Protein AF-A0A1I0CBM6-F1 (afdb_monomer)

Structure (mmCIF, N/CA/C/O backbone):
data_AF-A0A1I0CBM6-F1
#
_entry.id   AF-A0A1I0CBM6-F1
#
loop_
_atom_site.group_PDB
_atom_site.id
_atom_site.type_symbol
_atom_site.label_atom_id
_atom_site.label_alt_id
_atom_site.label_comp_id
_atom_site.label_asym_id
_atom_site.label_entity_id
_atom_site.label_seq_id
_atom_site.pdbx_PDB_ins_code
_atom_site.Cartn_x
_atom_site.Cartn_y
_atom_site.Cartn_z
_atom_site.occupancy
_atom_site.B_iso_or_equiv
_atom_site.auth_seq_id
_atom_site.auth_comp_id
_atom_site.auth_asym_id
_atom_site.auth_atom_id
_atom_site.pdbx_PDB_model_num
ATOM 1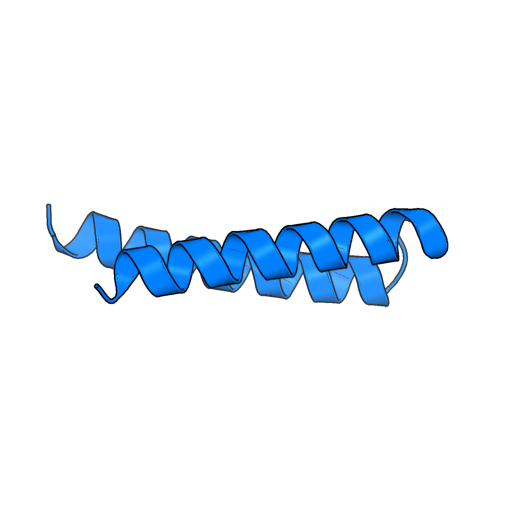 N N . MET A 1 1 ? -19.297 4.918 9.604 1.00 57.19 1 MET A N 1
ATOM 2 C CA . MET A 1 1 ? -18.965 6.115 8.787 1.00 57.19 1 MET A CA 1
ATOM 3 C C . MET A 1 1 ? -17.466 6.400 8.613 1.00 57.19 1 MET A C 1
ATOM 5 O O . MET A 1 1 ? -17.016 6.401 7.474 1.00 57.19 1 MET A O 1
ATOM 9 N N . GLN A 1 2 ? -16.657 6.636 9.663 1.00 69.31 2 GLN A N 1
ATOM 10 C CA . GLN A 1 2 ? -15.226 6.974 9.466 1.00 69.31 2 GLN A CA 1
ATOM 11 C C . GLN A 1 2 ? -14.389 5.813 8.893 1.00 69.31 2 GLN A C 1
ATOM 13 O O . GLN A 1 2 ? -13.598 6.021 7.974 1.00 69.31 2 GLN A O 1
ATOM 18 N N . LYS A 1 3 ? -14.620 4.579 9.360 1.00 73.75 3 LYS A 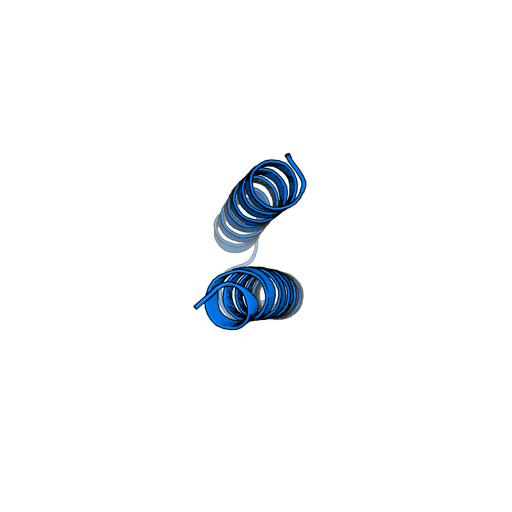N 1
ATOM 19 C CA . LYS A 1 3 ? -13.937 3.371 8.862 1.00 73.75 3 LYS A CA 1
ATOM 20 C C . LYS A 1 3 ? -14.222 3.064 7.394 1.00 73.75 3 LYS A C 1
ATOM 22 O O . LYS A 1 3 ? -13.300 2.768 6.647 1.00 73.75 3 LYS A O 1
ATOM 27 N N . GLU A 1 4 ? -15.477 3.157 6.964 1.00 82.62 4 GLU A N 1
ATOM 28 C CA . GLU A 1 4 ? -15.869 2.866 5.577 1.00 82.62 4 GLU A CA 1
ATOM 29 C C . GLU A 1 4 ? -15.263 3.866 4.588 1.00 82.62 4 GLU A C 1
ATOM 31 O O . GLU A 1 4 ? -14.809 3.482 3.512 1.00 82.62 4 GLU A O 1
ATOM 36 N N . ASN A 1 5 ? -15.188 5.145 4.972 1.00 85.88 5 ASN A N 1
ATOM 37 C CA . ASN A 1 5 ? -14.513 6.167 4.174 1.00 85.88 5 ASN A CA 1
ATOM 38 C C . ASN A 1 5 ? -13.005 5.912 4.075 1.00 85.88 5 ASN A C 1
ATOM 40 O O . ASN A 1 5 ? -12.413 6.111 3.013 1.00 85.88 5 ASN A O 1
ATOM 44 N N . LEU A 1 6 ? -12.387 5.437 5.159 1.00 85.44 6 LEU A N 1
ATOM 45 C CA . LEU A 1 6 ? -10.976 5.073 5.156 1.00 85.44 6 LEU A CA 1
ATOM 46 C C . LEU A 1 6 ? -10.719 3.835 4.282 1.00 85.44 6 LEU A C 1
ATOM 48 O O . LEU A 1 6 ? -9.793 3.841 3.477 1.00 85.44 6 LEU A O 1
ATOM 52 N N . LEU A 1 7 ? -11.591 2.825 4.354 1.00 87.88 7 LEU A N 1
ATOM 53 C CA . LEU A 1 7 ? -11.521 1.626 3.517 1.00 87.88 7 LEU A CA 1
ATOM 54 C C . LEU A 1 7 ? -11.666 1.964 2.024 1.00 87.88 7 LEU A C 1
ATOM 56 O O . LEU A 1 7 ? -10.899 1.475 1.195 1.00 87.88 7 LEU A O 1
ATOM 60 N N . LYS A 1 8 ? -12.601 2.859 1.674 1.00 90.88 8 LYS A N 1
ATOM 61 C CA . LYS A 1 8 ? -12.743 3.375 0.303 1.00 90.88 8 LYS A CA 1
ATOM 62 C C . LYS A 1 8 ? -11.473 4.080 -0.173 1.00 90.88 8 LYS A C 1
ATOM 64 O O . LYS A 1 8 ? -11.019 3.804 -1.280 1.00 90.88 8 LYS A O 1
ATOM 69 N N . LYS A 1 9 ? -10.866 4.931 0.664 1.00 89.88 9 LYS A N 1
ATOM 70 C CA . LYS A 1 9 ? -9.588 5.592 0.343 1.00 89.88 9 LYS A CA 1
ATOM 71 C C . LYS A 1 9 ? -8.449 4.595 0.132 1.00 89.88 9 LY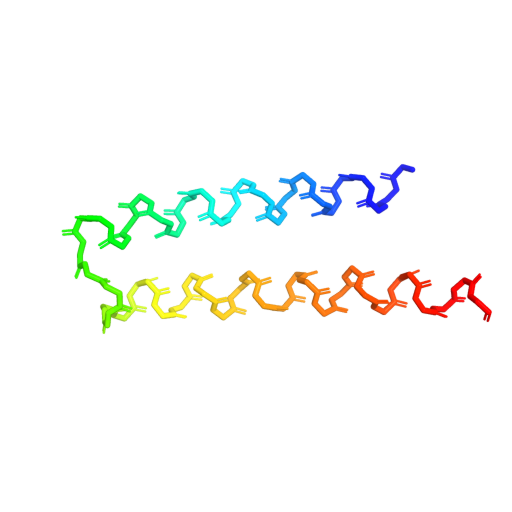S A C 1
ATOM 73 O O . LYS A 1 9 ? -7.690 4.757 -0.820 1.00 89.88 9 LYS A O 1
ATOM 78 N N . ILE A 1 10 ? -8.345 3.567 0.977 1.00 91.44 10 ILE A N 1
ATOM 79 C CA . ILE A 1 10 ? -7.344 2.497 0.830 1.00 91.44 10 ILE A CA 1
ATOM 80 C C . ILE A 1 10 ? -7.509 1.810 -0.525 1.00 91.44 10 ILE A C 1
ATOM 82 O O . ILE A 1 10 ? -6.538 1.690 -1.269 1.00 91.44 10 ILE A O 1
ATOM 86 N N . ASN A 1 11 ? -8.735 1.417 -0.879 1.00 93.06 11 ASN A N 1
ATOM 87 C CA . ASN A 1 11 ? -9.005 0.736 -2.145 1.00 93.06 11 ASN A CA 1
ATOM 88 C C . ASN A 1 11 ? -8.686 1.617 -3.357 1.00 93.06 11 ASN A C 1
ATOM 90 O O . ASN A 1 11 ? -7.949 1.183 -4.239 1.00 93.06 11 ASN A O 1
ATOM 94 N N . GLN A 1 12 ? -9.137 2.875 -3.363 1.00 92.88 12 GLN A N 1
ATOM 95 C CA . GLN A 1 12 ? -8.828 3.816 -4.446 1.00 92.88 12 GLN A CA 1
ATOM 96 C C . GLN A 1 12 ? -7.319 4.015 -4.623 1.00 92.88 12 GLN A C 1
ATOM 98 O O . GLN A 1 12 ? -6.807 4.001 -5.744 1.00 92.88 12 GLN A O 1
ATOM 103 N N . LYS A 1 13 ? -6.584 4.173 -3.516 1.00 91.44 13 LYS A N 1
ATOM 104 C CA . LYS A 1 13 ? -5.138 4.396 -3.570 1.00 91.44 13 LYS A CA 1
ATOM 105 C C . LYS A 1 13 ? -4.379 3.142 -3.998 1.00 91.44 13 LYS A C 1
ATOM 107 O O . LYS A 1 13 ? -3.426 3.236 -4.767 1.00 91.44 13 LYS A O 1
ATOM 112 N N . ARG A 1 14 ? -4.856 1.962 -3.597 1.00 92.81 14 ARG A N 1
ATOM 113 C CA . ARG A 1 14 ? -4.332 0.671 -4.056 1.00 92.81 14 ARG A CA 1
ATOM 114 C C . ARG A 1 14 ? -4.546 0.469 -5.555 1.00 92.81 14 ARG A C 1
ATOM 116 O O . ARG A 1 14 ? -3.624 0.041 -6.242 1.00 92.81 14 ARG A O 1
ATOM 123 N N . GLU A 1 15 ? -5.716 0.817 -6.084 1.00 93.94 15 GLU A N 1
ATOM 124 C CA . GLU A 1 15 ? -5.964 0.776 -7.529 1.00 93.94 15 GLU A CA 1
ATOM 125 C C . GLU A 1 15 ? -5.043 1.728 -8.297 1.00 93.94 15 GLU A C 1
ATOM 127 O O . GLU A 1 15 ? -4.500 1.3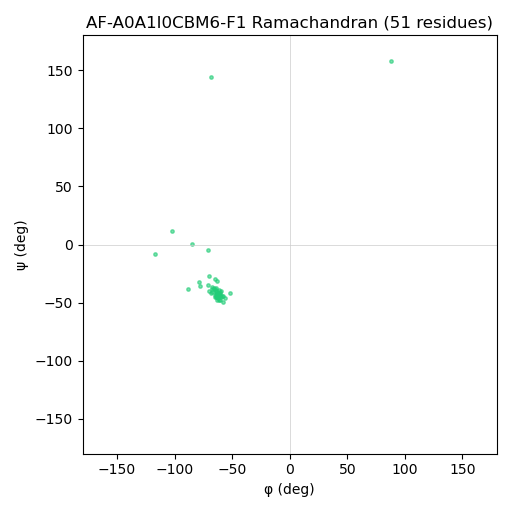57 -9.338 1.00 93.94 15 GLU A O 1
ATOM 132 N N . MET A 1 16 ? -4.825 2.937 -7.775 1.00 90.31 16 MET A N 1
ATOM 133 C CA . MET A 1 16 ? -3.899 3.897 -8.373 1.00 90.31 16 MET A CA 1
ATOM 134 C C . MET A 1 16 ? -2.459 3.371 -8.362 1.00 90.31 16 MET A C 1
ATOM 136 O O . MET A 1 16 ? -1.800 3.400 -9.398 1.00 90.31 16 MET A O 1
ATOM 140 N N . MET A 1 17 ? -2.004 2.803 -7.241 1.00 91.44 17 MET A N 1
ATOM 141 C CA . MET A 1 17 ? -0.698 2.148 -7.135 1.00 91.44 17 MET A CA 1
ATOM 142 C C . MET A 1 17 ? -0.549 1.031 -8.172 1.00 91.44 17 MET A C 1
ATOM 144 O O . MET A 1 17 ? 0.464 0.976 -8.858 1.00 91.44 17 MET A O 1
ATOM 148 N N . LEU A 1 18 ? -1.555 0.164 -8.333 1.00 91.50 18 LEU A N 1
ATOM 149 C CA . LEU A 1 18 ? -1.518 -0.921 -9.318 1.00 91.50 18 LEU A CA 1
ATOM 150 C C . LEU A 1 18 ? -1.470 -0.396 -10.758 1.00 91.50 18 LEU A C 1
ATOM 152 O O . LEU A 1 18 ? -0.769 -0.969 -11.590 1.00 91.50 18 LEU A O 1
ATOM 156 N N . LYS A 1 19 ? -2.178 0.697 -11.067 1.00 91.69 19 LYS A N 1
ATOM 157 C CA . LYS A 1 19 ? -2.089 1.359 -12.379 1.00 91.69 19 LYS A CA 1
ATOM 158 C C . LYS A 1 19 ? -0.687 1.924 -12.617 1.00 91.69 19 LYS A C 1
ATOM 160 O O . LYS A 1 19 ? -0.109 1.672 -13.669 1.00 91.69 19 LYS A O 1
ATOM 165 N N . THR A 1 20 ? -0.107 2.602 -11.629 1.00 87.56 20 THR A N 1
ATOM 166 C CA . THR A 1 20 ? 1.266 3.124 -11.701 1.00 87.56 20 THR A CA 1
ATOM 167 C C . THR A 1 20 ? 2.296 2.001 -11.816 1.00 87.56 20 THR A C 1
ATOM 169 O O . THR A 1 20 ? 3.218 2.102 -12.623 1.00 87.56 20 THR A O 1
ATOM 172 N N . ALA A 1 21 ? 2.110 0.895 -11.094 1.00 91.00 21 ALA A N 1
ATOM 173 C CA . ALA A 1 21 ? 2.969 -0.284 -11.153 1.00 91.00 21 ALA A CA 1
ATOM 174 C C . ALA A 1 21 ? 2.928 -0.956 -12.528 1.00 91.00 21 ALA A C 1
ATOM 176 O O . ALA A 1 21 ? 3.964 -1.372 -13.037 1.00 91.00 21 ALA A O 1
ATOM 177 N N . LYS A 1 22 ? 1.749 -1.020 -13.162 1.00 92.25 22 LYS A N 1
ATOM 178 C CA . LYS A 1 22 ? 1.607 -1.522 -14.537 1.00 92.25 22 LYS A CA 1
ATOM 179 C C . LYS A 1 22 ? 2.353 -0.663 -15.560 1.00 92.25 22 LYS A C 1
ATOM 181 O O . LYS A 1 22 ? 2.807 -1.201 -16.560 1.00 92.25 22 LYS A O 1
ATOM 186 N N . LEU A 1 23 ? 2.471 0.644 -15.318 1.00 90.00 23 LEU A N 1
ATOM 187 C CA . LEU A 1 23 ? 3.13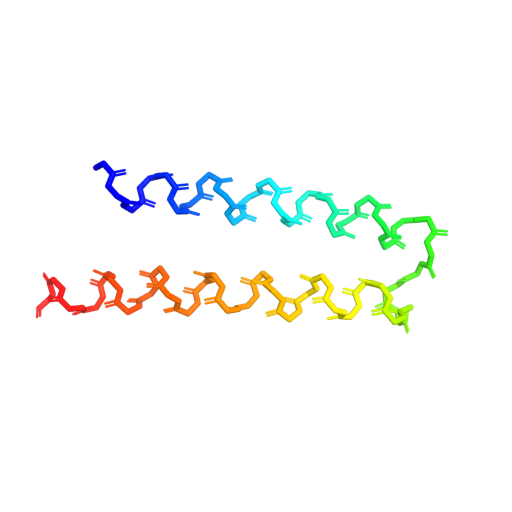5 1.580 -16.232 1.00 90.00 23 LEU A CA 1
ATOM 188 C C . LEU A 1 23 ? 4.642 1.710 -15.977 1.00 90.00 23 LEU A C 1
ATOM 190 O O . LEU A 1 23 ? 5.414 1.844 -16.918 1.00 90.00 23 LEU A O 1
ATOM 194 N N . THR A 1 24 ? 5.058 1.699 -14.711 1.00 88.75 24 THR A N 1
ATOM 195 C CA . THR A 1 24 ? 6.425 2.064 -14.293 1.00 88.75 24 THR A CA 1
ATOM 196 C C . THR A 1 24 ? 7.192 0.915 -13.636 1.00 88.75 24 THR A C 1
ATOM 198 O O . THR A 1 24 ? 8.390 1.037 -13.396 1.00 88.75 24 THR A O 1
ATOM 201 N N . GLY A 1 25 ? 6.524 -0.205 -13.353 1.00 89.81 25 GLY A N 1
ATOM 202 C CA . GLY A 1 25 ? 7.060 -1.333 -12.597 1.00 89.81 25 GLY A CA 1
ATOM 203 C C . GLY A 1 25 ? 6.853 -1.199 -11.085 1.00 89.81 25 GLY A C 1
ATOM 204 O O . GLY A 1 25 ? 6.692 -0.104 -10.541 1.00 89.81 25 GLY A O 1
ATOM 205 N N . PHE A 1 26 ? 6.879 -2.335 -10.380 1.00 84.56 26 PHE A N 1
ATOM 206 C CA . PHE A 1 26 ? 6.721 -2.377 -8.919 1.00 84.56 26 PHE A CA 1
ATOM 207 C C . PHE A 1 26 ? 7.918 -1.804 -8.151 1.00 84.56 26 PHE A C 1
ATOM 209 O O . PHE A 1 26 ? 7.746 -1.284 -7.054 1.00 84.56 26 PHE A O 1
ATOM 216 N N . GLY A 1 27 ? 9.114 -1.862 -8.739 1.00 86.81 27 GLY A N 1
ATOM 217 C CA . GLY A 1 27 ? 10.335 -1.299 -8.159 1.00 86.81 27 GLY A CA 1
ATOM 218 C C . GLY A 1 27 ? 10.537 0.189 -8.445 1.00 86.81 27 GLY A C 1
ATOM 219 O O . GLY A 1 27 ? 11.555 0.748 -8.043 1.00 86.81 27 GLY A O 1
ATOM 220 N N . SER A 1 28 ? 9.613 0.840 -9.160 1.00 90.50 28 SER A N 1
ATOM 221 C CA . SER A 1 28 ? 9.734 2.271 -9.426 1.00 90.50 28 SER A CA 1
ATOM 222 C C . SER A 1 28 ? 9.547 3.057 -8.133 1.00 90.50 28 SER A C 1
ATOM 224 O O . SER A 1 28 ? 8.714 2.712 -7.292 1.00 90.50 28 SER A O 1
ATOM 226 N N . LYS A 1 29 ? 10.295 4.154 -7.983 1.00 90.62 29 LYS A N 1
ATOM 227 C CA . LYS A 1 29 ? 10.177 5.037 -6.817 1.00 90.62 29 LYS A CA 1
ATOM 228 C C . LYS A 1 29 ? 8.719 5.461 -6.579 1.00 90.62 29 LYS A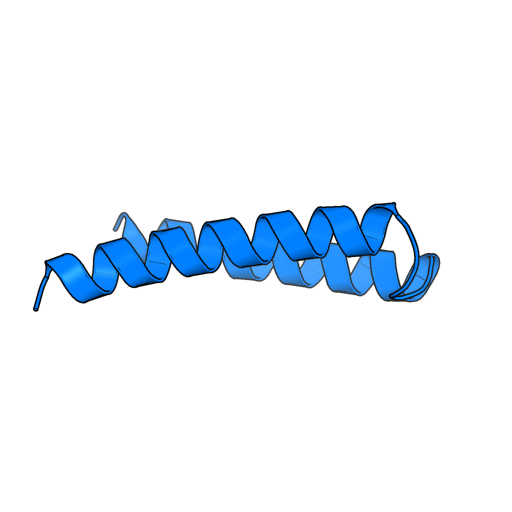 C 1
ATOM 230 O O . LYS A 1 29 ? 8.240 5.387 -5.456 1.00 90.62 29 LYS A O 1
ATOM 235 N N . HIS A 1 30 ? 7.990 5.783 -7.648 1.00 86.19 30 HIS A N 1
ATOM 236 C CA . HIS A 1 30 ? 6.580 6.172 -7.583 1.00 86.19 30 HIS A CA 1
ATOM 237 C C . HIS A 1 30 ? 5.659 5.057 -7.069 1.00 86.19 30 HIS A C 1
ATOM 239 O O . HIS A 1 30 ? 4.747 5.328 -6.283 1.00 86.19 30 HIS A O 1
ATOM 245 N N . THR A 1 31 ? 5.886 3.808 -7.486 1.00 90.38 31 THR A N 1
ATOM 246 C CA . THR A 1 31 ? 5.116 2.665 -6.983 1.00 90.38 31 THR A CA 1
ATOM 247 C C . THR A 1 31 ? 5.463 2.361 -5.527 1.00 90.38 31 THR A C 1
ATOM 249 O O . THR A 1 31 ? 4.559 2.100 -4.738 1.00 90.38 31 THR A O 1
ATOM 252 N N . LEU A 1 32 ? 6.741 2.454 -5.146 1.00 91.12 32 LEU A N 1
ATOM 253 C CA . LEU A 1 32 ? 7.190 2.249 -3.765 1.00 91.12 32 LEU A CA 1
ATOM 254 C C . LEU A 1 32 ? 6.638 3.320 -2.814 1.00 91.12 32 LEU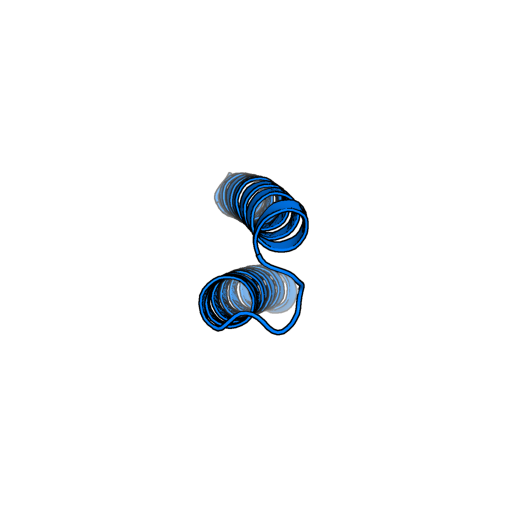 A C 1
ATOM 256 O O . LEU A 1 32 ? 6.155 2.991 -1.731 1.00 91.12 32 LEU A O 1
ATOM 260 N N . GLU A 1 33 ? 6.649 4.590 -3.226 1.00 91.44 33 GLU A N 1
ATOM 261 C CA . GLU A 1 33 ? 6.037 5.685 -2.466 1.00 91.44 33 GLU A CA 1
ATOM 262 C C . GLU A 1 33 ? 4.526 5.468 -2.320 1.00 91.44 33 GLU A C 1
ATOM 264 O O . GLU A 1 33 ? 4.004 5.518 -1.207 1.00 91.44 33 GLU A O 1
ATOM 269 N N . SER A 1 34 ? 3.844 5.103 -3.412 1.00 88.69 34 SER A N 1
ATOM 270 C CA . SER A 1 34 ? 2.410 4.786 -3.381 1.00 88.69 34 SER A CA 1
ATOM 271 C C . SER A 1 34 ? 2.095 3.589 -2.473 1.00 88.69 34 SER A C 1
ATOM 273 O O . SER A 1 34 ? 1.100 3.621 -1.750 1.00 88.69 34 SER A O 1
ATOM 275 N N . SER A 1 35 ? 2.942 2.552 -2.464 1.00 90.19 35 SER A N 1
ATOM 276 C CA . SER A 1 35 ? 2.806 1.396 -1.564 1.00 90.19 35 SER A CA 1
ATOM 277 C C . SER A 1 35 ? 2.891 1.826 -0.108 1.00 90.19 35 SER A C 1
ATOM 279 O O . SER A 1 35 ? 2.011 1.496 0.682 1.00 90.19 35 SER A O 1
ATOM 281 N N . ARG A 1 36 ? 3.890 2.646 0.233 1.00 92.81 36 ARG A N 1
ATOM 282 C CA . ARG A 1 36 ? 4.081 3.140 1.599 1.00 92.81 36 ARG A CA 1
ATOM 283 C C . ARG A 1 36 ? 2.872 3.925 2.101 1.00 92.81 36 ARG A C 1
ATOM 285 O O . ARG A 1 36 ? 2.483 3.794 3.258 1.00 92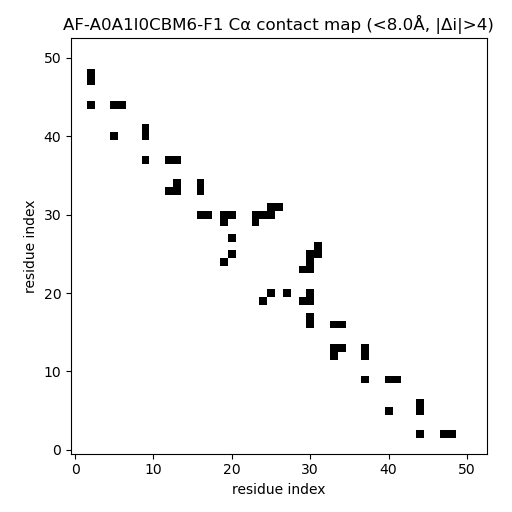.81 36 ARG A O 1
ATOM 292 N N . GLU A 1 37 ? 2.265 4.735 1.241 1.00 91.44 37 GLU A N 1
ATOM 293 C CA . GLU A 1 37 ? 1.058 5.481 1.590 1.00 91.44 37 GLU A CA 1
ATOM 294 C C . GLU A 1 37 ? -0.161 4.572 1.802 1.00 91.44 37 GLU A C 1
ATOM 296 O O . GLU A 1 37 ? -0.976 4.840 2.686 1.00 91.44 37 GLU A O 1
ATOM 301 N N . VAL A 1 38 ? -0.291 3.493 1.021 1.00 92.69 38 VAL A N 1
ATOM 302 C CA . VAL A 1 38 ? -1.340 2.480 1.220 1.00 92.69 38 VAL A CA 1
ATOM 303 C C . VAL A 1 38 ? -1.146 1.764 2.557 1.00 92.69 38 VAL A C 1
ATOM 305 O O . VAL A 1 38 ? -2.108 1.648 3.317 1.00 92.69 38 VAL A O 1
ATOM 308 N N . ASP A 1 39 ? 0.082 1.361 2.889 1.00 92.81 39 ASP A N 1
ATOM 309 C CA . ASP A 1 39 ? 0.408 0.728 4.172 1.00 92.81 39 ASP A CA 1
ATOM 310 C C . ASP A 1 39 ? 0.056 1.624 5.369 1.00 92.81 39 ASP A C 1
ATOM 312 O O . ASP A 1 39 ? -0.577 1.171 6.324 1.00 92.81 39 ASP A O 1
ATOM 316 N N . LEU A 1 40 ? 0.378 2.921 5.309 1.00 92.62 40 LEU A N 1
ATOM 317 C CA . LEU A 1 40 ? 0.028 3.873 6.372 1.00 92.62 40 LEU A CA 1
ATOM 318 C C . LEU A 1 40 ? -1.488 3.985 6.585 1.00 92.62 40 LEU A C 1
ATOM 320 O O . LEU A 1 40 ? -1.952 4.027 7.727 1.00 92.62 40 LEU A O 1
ATOM 324 N N . LEU A 1 41 ? -2.266 4.002 5.500 1.00 90.25 41 LEU A N 1
ATOM 325 C CA . LEU A 1 41 ? -3.726 4.036 5.582 1.00 90.25 41 LEU A CA 1
ATOM 326 C C . LEU A 1 41 ? -4.289 2.734 6.169 1.00 90.25 41 LEU A C 1
ATOM 328 O O . LEU A 1 41 ? -5.220 2.786 6.974 1.00 90.25 41 LEU A O 1
ATOM 332 N N . ILE A 1 42 ? -3.712 1.580 5.818 1.00 90.69 42 ILE A N 1
ATOM 333 C CA . ILE A 1 42 ? -4.086 0.278 6.389 1.00 90.69 42 ILE A CA 1
ATOM 334 C C . ILE A 1 42 ? -3.792 0.247 7.890 1.00 90.69 42 ILE A C 1
ATOM 336 O O . ILE A 1 42 ? -4.662 -0.145 8.664 1.00 90.69 42 ILE A O 1
ATOM 340 N N . ILE A 1 43 ? -2.620 0.720 8.321 1.00 91.56 43 ILE A N 1
ATOM 341 C CA . ILE A 1 43 ? -2.264 0.804 9.745 1.00 91.56 43 ILE A CA 1
ATOM 342 C C . ILE A 1 43 ? -3.251 1.708 10.493 1.00 91.56 43 ILE A C 1
ATOM 344 O O . ILE A 1 43 ? -3.704 1.367 11.586 1.00 91.56 43 ILE A O 1
ATOM 348 N N . GLN A 1 44 ? -3.620 2.852 9.912 1.00 88.94 44 GLN A N 1
ATOM 349 C CA . GLN A 1 44 ? -4.606 3.752 10.510 1.00 88.94 44 GLN A CA 1
ATOM 350 C C . GLN A 1 44 ? -5.982 3.083 10.631 1.00 88.94 44 GLN A C 1
ATOM 352 O O . GLN A 1 44 ? -6.625 3.190 11.675 1.00 88.94 44 GLN A O 1
ATOM 357 N N . TYR A 1 45 ? -6.411 2.351 9.600 1.00 88.75 45 TYR A N 1
ATOM 358 C CA . TYR A 1 45 ? -7.649 1.575 9.631 1.00 88.75 45 TYR A CA 1
ATOM 359 C C . TYR A 1 45 ? -7.618 0.511 10.725 1.00 88.75 45 TYR A C 1
ATOM 361 O O . TYR A 1 45 ? -8.543 0.437 11.530 1.00 88.75 45 TYR A O 1
ATOM 369 N N . GLN A 1 46 ? -6.528 -0.254 10.792 1.00 85.81 46 GLN A N 1
ATOM 370 C CA . GLN A 1 46 ? -6.335 -1.310 11.777 1.00 85.81 46 GLN A CA 1
ATOM 371 C C . GLN A 1 46 ? -6.361 -0.768 13.205 1.00 85.81 46 GLN A C 1
ATOM 373 O O . GLN A 1 46 ? -7.045 -1.327 14.057 1.00 85.81 46 GLN A O 1
ATOM 378 N N . ARG A 1 47 ? -5.690 0.356 13.471 1.00 86.88 47 ARG A N 1
ATOM 379 C CA . ARG A 1 47 ? -5.723 1.011 14.789 1.00 86.88 47 ARG A CA 1
ATOM 380 C C . ARG A 1 47 ? -7.133 1.448 15.177 1.00 86.88 47 ARG A C 1
ATOM 382 O O . ARG A 1 47 ? -7.552 1.195 16.298 1.00 86.88 47 ARG A O 1
ATOM 389 N N . LEU A 1 48 ? -7.886 2.028 14.241 1.00 83.00 48 LEU A N 1
ATOM 390 C CA . LEU A 1 48 ? -9.291 2.374 14.472 1.00 83.00 48 LEU A CA 1
ATOM 391 C C . LEU A 1 48 ? -10.168 1.132 14.693 1.00 83.00 48 LEU A C 1
ATOM 393 O O . LEU A 1 48 ? -11.179 1.217 15.380 1.00 83.00 48 LEU A O 1
ATOM 397 N N . THR A 1 49 ? -9.830 -0.017 14.100 1.00 76.38 49 THR A N 1
ATOM 398 C CA . THR A 1 49 ? -10.542 -1.282 14.349 1.00 76.38 49 THR A CA 1
ATOM 399 C C . THR A 1 49 ? -10.177 -1.960 15.655 1.00 76.38 49 THR A C 1
ATOM 401 O O . THR A 1 49 ? -11.067 -2.516 16.281 1.00 76.38 49 THR A O 1
ATOM 404 N N . VAL A 1 50 ? -8.918 -1.878 16.078 1.00 73.62 50 VAL A N 1
ATOM 405 C CA . VAL A 1 50 ? -8.425 -2.517 17.304 1.00 73.62 50 VAL A CA 1
ATOM 406 C C . VAL A 1 50 ? -8.798 -1.711 18.551 1.00 73.62 50 VAL A C 1
ATOM 408 O O . VAL A 1 50 ? -9.081 -2.308 19.576 1.00 73.62 50 VAL A O 1
ATOM 411 N N . SER A 1 51 ? -8.878 -0.378 18.475 1.00 57.94 51 SER A N 1
ATOM 412 C CA . SER A 1 51 ? -9.334 0.458 19.602 1.00 57.94 51 SER A CA 1
ATOM 413 C C . SER A 1 51 ? -10.834 0.355 19.926 1.00 57.94 51 SER A C 1
ATOM 415 O O . SER A 1 51 ? -11.265 0.961 20.900 1.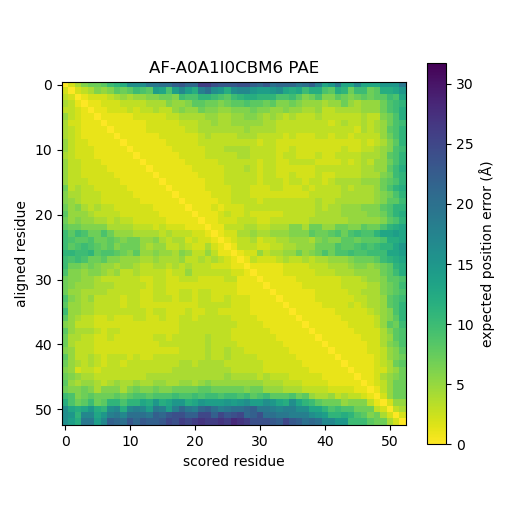00 57.94 51 SER A O 1
ATOM 417 N N . GLU A 1 52 ? -11.628 -0.373 19.136 1.00 55.34 52 GLU A N 1
ATOM 418 C CA . GLU A 1 52 ? -13.041 -0.673 19.442 1.00 55.34 52 GLU A CA 1
ATOM 419 C C . GLU A 1 52 ? -13.242 -2.106 19.983 1.00 55.34 52 GLU A C 1
ATOM 421 O O . GLU A 1 52 ? -14.379 -2.574 20.031 1.00 55.34 52 GLU A O 1
ATOM 426 N N . GLY A 1 53 ? -12.157 -2.809 20.343 1.00 46.34 53 GLY A N 1
ATOM 427 C CA . GLY A 1 53 ? -12.172 -4.157 20.926 1.00 46.34 53 GLY A CA 1
ATOM 428 C C . GLY A 1 53 ? -11.927 -4.169 22.428 1.00 46.34 53 GLY A C 1
ATOM 429 O O . GLY A 1 53 ? -11.086 -3.365 22.889 1.00 46.34 53 GLY A O 1
#

Mean predicted aligned error: 4.9 Å

InterPro domains:
  IPR018540 Aspartyl-phosphate phosphatase Spo0E-like [PF09388] (6-47)
  IPR036638 Helix-loop-helix DNA-binding domain superfamily [G3DSA:4.10.280.10] (1-52)
  IPR037208 Aspartyl-phosphate phosphatase Spo0E-like superfamily [SSF140500] (1-50)

Nearest PDB structures (foldseek):
  2c0s-assembly1_A  TM=9.585E-01  e=1.941E-01  Bacillus anthracis str. Ames
  5nfd-assembly2_B  TM=9.396E-01  e=5.242E-01  Homo sapiens
  8d06-assembly2_E  TM=8.709E-01  e=3.579E+00  synthetic construct
  5j2l-assembly1_B  TM=8.763E-01  e=6.496E+00  synthetic construct

Secondary structure (DSSP, 8-state):
-HHHHHHHHHHHHHHHHHHHHHHH-TTSHHHHHHHHHHHHHHHHHHHHHHTT-

pLDDT: mean 85.87, std 10.45, range [46.34, 93.94]

Foldseek 3Di:
DVLVVLVVVLVVLVVVLVVCCVVPNCPDPVSVVSVVVSVVSVVVSVVVVVVVD

Sequence (53 aa):
MQKENLLKKINQKREMMLKTAKLTGFGSKHTLESSREVDLLIIQYQRLTVSEG

Organism: NCBI:txid930131

Solvent-accessible surface area (backbone atoms only — not comparable to full-atom values): 2920 Å² total; per-residue (Å²): 112,73,65,60,55,50,52,50,50,39,50,56,46,45,52,50,28,51,54,46,20,75,75,61,35,68,86,27,70,69,23,46,53,41,48,54,55,37,52,53,48,49,52,53,51,49,51,63,57,56,74,75,107

Radius of gyration: 12.56 Å; Cα contacts (8 Å, |Δi|>4): 30; chains: 1; bounding box: 29×11×37 Å